Protein AF-A0AAD0MRD7-F1 (afdb_monomer)

Mean predicted aligned error: 8.25 Å

Structure (mmCIF, N/CA/C/O backbone):
data_AF-A0AAD0MRD7-F1
#
_entry.id   AF-A0AAD0MRD7-F1
#
loop_
_atom_site.group_PDB
_atom_site.id
_atom_site.type_symbol
_atom_site.label_atom_id
_atom_site.label_alt_id
_atom_site.label_comp_id
_atom_site.label_asym_id
_atom_site.label_entity_id
_atom_site.label_seq_id
_atom_site.pdbx_PDB_ins_code
_atom_site.Cartn_x
_atom_site.Cartn_y
_atom_site.Cartn_z
_atom_site.occupancy
_atom_site.B_iso_or_equiv
_atom_site.auth_seq_id
_atom_site.auth_comp_id
_atom_site.auth_asym_id
_atom_site.auth_atom_id
_atom_site.pdbx_PDB_model_num
ATOM 1 N N . MET A 1 1 ? 15.773 9.172 -43.096 1.00 46.34 1 MET A N 1
ATOM 2 C CA . MET A 1 1 ? 16.049 9.468 -41.672 1.00 46.34 1 MET A CA 1
ATOM 3 C C . MET A 1 1 ? 15.905 8.166 -40.896 1.00 46.34 1 MET A C 1
ATOM 5 O O . MET A 1 1 ? 14.791 7.687 -40.772 1.00 46.34 1 MET A O 1
ATOM 9 N N . SER A 1 2 ? 17.014 7.548 -40.481 1.00 62.41 2 SER A N 1
ATOM 10 C CA . SER A 1 2 ? 17.024 6.312 -39.681 1.00 62.41 2 SER A CA 1
ATOM 11 C C . SER A 1 2 ? 17.459 6.677 -38.262 1.00 62.41 2 SER A C 1
ATOM 13 O O . SER A 1 2 ? 18.512 7.295 -38.094 1.00 62.41 2 SER A O 1
ATOM 15 N N . ALA A 1 3 ? 16.627 6.397 -37.255 1.00 61.78 3 ALA A N 1
ATOM 1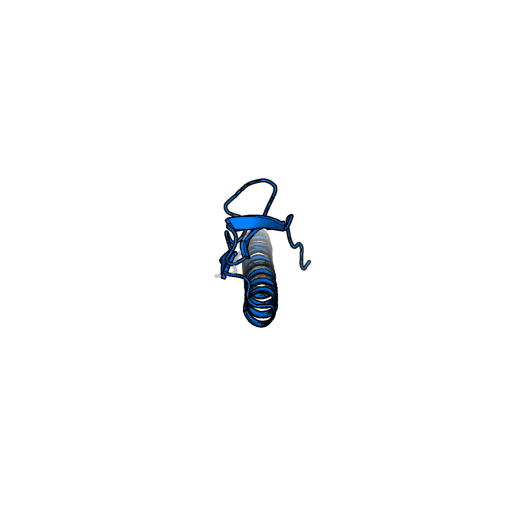6 C CA . ALA A 1 3 ? 17.004 6.597 -35.857 1.00 61.78 3 ALA A CA 1
ATOM 17 C C . ALA A 1 3 ? 18.159 5.643 -35.509 1.00 61.78 3 ALA A C 1
ATOM 19 O O . ALA A 1 3 ? 18.127 4.473 -35.887 1.00 61.78 3 ALA A O 1
ATOM 20 N N . SER A 1 4 ? 19.202 6.136 -34.827 1.00 77.75 4 SER A N 1
ATOM 21 C CA . SER A 1 4 ? 20.360 5.294 -34.502 1.00 77.75 4 SER A CA 1
ATOM 22 C C . SER A 1 4 ? 19.954 4.139 -33.568 1.00 77.75 4 SER A C 1
ATOM 24 O O . SER A 1 4 ? 19.054 4.322 -32.743 1.00 77.75 4 SER A O 1
ATOM 26 N N . PRO A 1 5 ? 20.624 2.971 -33.633 1.00 73.38 5 PRO A N 1
ATOM 27 C CA . PRO A 1 5 ? 20.290 1.803 -32.807 1.00 73.38 5 PRO A CA 1
ATOM 28 C C . PRO A 1 5 ? 20.231 2.105 -31.301 1.00 73.38 5 PRO A C 1
ATOM 30 O O . PRO A 1 5 ? 19.421 1.535 -30.577 1.00 73.38 5 PRO A O 1
ATOM 33 N N . VAL A 1 6 ? 21.048 3.059 -30.841 1.00 75.56 6 VAL A N 1
ATOM 34 C CA . VAL A 1 6 ? 21.088 3.517 -29.445 1.00 75.56 6 VAL A CA 1
ATOM 35 C C . VAL A 1 6 ? 19.797 4.235 -29.049 1.00 75.56 6 VAL A C 1
ATOM 37 O O . VAL A 1 6 ? 19.297 4.025 -27.948 1.00 75.56 6 VAL A O 1
ATOM 40 N N . ARG A 1 7 ? 19.219 5.046 -29.946 1.00 72.81 7 ARG A N 1
ATOM 41 C CA . ARG A 1 7 ? 17.939 5.721 -29.686 1.00 72.81 7 ARG A CA 1
ATOM 42 C C . ARG A 1 7 ? 16.805 4.714 -29.558 1.00 72.81 7 ARG A C 1
ATOM 44 O O . ARG A 1 7 ? 16.025 4.814 -28.625 1.00 72.81 7 ARG A O 1
ATOM 51 N N . PHE A 1 8 ? 16.776 3.706 -30.427 1.00 71.50 8 PHE A N 1
ATOM 52 C CA . PHE A 1 8 ? 15.760 2.656 -30.370 1.00 71.50 8 PHE A CA 1
ATOM 53 C C . PHE A 1 8 ? 15.850 1.823 -29.080 1.00 71.50 8 PHE A C 1
ATOM 55 O O . PHE A 1 8 ? 14.833 1.539 -28.455 1.00 71.50 8 PHE A O 1
ATOM 62 N N . ALA A 1 9 ? 17.064 1.483 -28.633 1.00 66.44 9 ALA A N 1
ATOM 63 C CA . ALA A 1 9 ? 17.268 0.773 -27.370 1.00 66.44 9 ALA A CA 1
ATOM 64 C C . ALA A 1 9 ? 16.837 1.604 -26.146 1.00 66.44 9 ALA A C 1
ATOM 66 O O . ALA A 1 9 ? 16.155 1.076 -25.271 1.00 66.44 9 ALA A O 1
ATOM 67 N N . LEU A 1 10 ? 17.176 2.900 -26.110 1.00 63.59 10 LEU A N 1
ATOM 68 C CA . LEU A 1 10 ? 16.727 3.822 -25.057 1.00 63.59 10 LEU A CA 1
ATOM 69 C C . LEU A 1 10 ? 15.201 3.971 -25.038 1.00 63.59 10 LEU A C 1
ATOM 71 O O . LEU A 1 10 ? 14.595 4.032 -23.975 1.00 63.59 10 LEU A O 1
ATOM 75 N N . GLU A 1 11 ? 14.565 4.002 -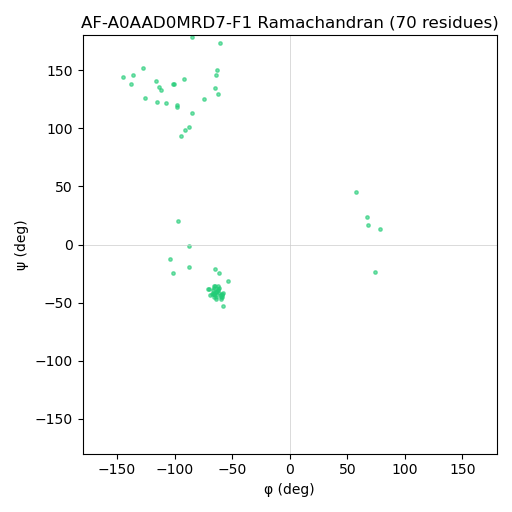26.205 1.00 62.78 11 GLU A N 1
ATOM 76 C CA . GLU A 1 11 ? 13.115 4.160 -26.324 1.00 62.78 11 GLU A CA 1
ATOM 77 C C . GLU A 1 11 ? 12.358 2.912 -25.845 1.00 62.78 11 GLU A C 1
ATOM 79 O O . GLU A 1 11 ? 11.354 3.031 -25.137 1.00 62.78 11 GLU A O 1
ATOM 84 N N . LEU A 1 12 ? 12.889 1.718 -26.140 1.00 60.78 12 LEU A N 1
ATOM 85 C CA . LEU A 1 12 ? 12.405 0.441 -25.603 1.00 60.78 12 LEU A CA 1
ATOM 86 C C . LEU A 1 12 ? 12.603 0.322 -24.083 1.00 60.78 12 LEU A C 1
ATOM 88 O O . LEU A 1 12 ? 11.751 -0.233 -23.391 1.00 60.78 12 LEU A O 1
ATOM 92 N N . ASP A 1 13 ? 13.711 0.839 -23.553 1.00 62.03 13 ASP A N 1
ATOM 93 C CA . ASP A 1 13 ? 13.983 0.853 -22.113 1.00 62.03 13 ASP A CA 1
ATOM 94 C C . ASP A 1 13 ? 13.043 1.820 -21.372 1.00 62.03 13 ASP A C 1
ATOM 96 O O . ASP A 1 13 ? 12.408 1.454 -20.383 1.00 62.03 13 ASP A O 1
ATOM 100 N N . MET A 1 14 ? 12.820 3.015 -21.933 1.00 60.91 14 MET A N 1
ATOM 101 C CA . MET A 1 14 ? 11.839 3.986 -21.431 1.00 60.91 14 MET A CA 1
ATOM 102 C C . MET A 1 14 ? 10.401 3.446 -21.462 1.00 60.91 14 MET A C 1
ATOM 104 O O . MET A 1 14 ? 9.620 3.708 -20.541 1.00 60.91 14 MET A O 1
ATOM 108 N N . THR A 1 15 ? 10.030 2.668 -22.488 1.00 68.12 15 THR A N 1
ATOM 109 C CA . THR A 1 15 ? 8.704 2.023 -22.545 1.00 68.12 15 THR A CA 1
ATOM 110 C C . THR A 1 15 ? 8.566 0.896 -21.524 1.00 68.12 15 THR A C 1
ATOM 112 O O . THR A 1 15 ? 7.513 0.794 -20.889 1.00 68.12 15 THR A O 1
ATOM 115 N N . LYS A 1 16 ? 9.620 0.103 -21.285 1.00 71.00 16 LYS A N 1
ATOM 116 C CA . LYS A 1 16 ? 9.639 -0.914 -20.217 1.00 71.00 16 LYS A CA 1
ATOM 117 C C . LYS A 1 16 ? 9.571 -0.290 -18.826 1.00 71.00 16 LYS A C 1
ATOM 119 O O . LYS A 1 16 ? 8.756 -0.720 -18.014 1.00 71.00 16 LYS A O 1
ATOM 124 N N . GLY A 1 17 ? 10.346 0.763 -18.569 1.00 81.00 17 GLY A N 1
ATOM 125 C CA . GLY A 1 17 ? 10.327 1.491 -17.300 1.00 81.00 17 GLY A CA 1
ATOM 126 C C . GLY A 1 17 ? 8.942 2.053 -16.982 1.00 81.00 17 GLY A C 1
ATOM 127 O O . GLY A 1 17 ? 8.432 1.864 -15.877 1.00 81.00 17 GLY A O 1
ATOM 128 N N . ARG A 1 18 ? 8.276 2.660 -17.973 1.00 83.31 18 ARG A N 1
ATOM 129 C CA . ARG A 1 18 ? 6.891 3.129 -17.824 1.00 83.31 18 ARG A CA 1
ATOM 130 C C . ARG A 1 18 ? 5.913 1.979 -17.577 1.00 83.31 18 ARG A C 1
ATOM 132 O O . ARG A 1 18 ? 5.066 2.102 -16.697 1.00 83.31 18 ARG A O 1
ATOM 139 N N . SER A 1 19 ? 6.016 0.882 -18.328 1.00 86.00 19 SER A N 1
ATOM 140 C CA . SER A 1 19 ? 5.141 -0.285 -18.153 1.00 86.00 19 SER A CA 1
ATOM 141 C C . SER A 1 19 ? 5.265 -0.870 -16.746 1.00 86.00 19 SER A C 1
ATOM 143 O O . SER A 1 19 ? 4.255 -1.069 -16.079 1.00 86.00 19 SER A O 1
ATOM 145 N N . ASN A 1 20 ? 6.490 -1.060 -16.252 1.00 84.44 20 ASN A N 1
ATOM 146 C CA . ASN A 1 20 ? 6.728 -1.578 -14.905 1.00 84.44 20 ASN A CA 1
ATOM 147 C C . ASN A 1 20 ? 6.167 -0.639 -13.831 1.00 84.44 20 ASN A C 1
ATOM 149 O O . ASN A 1 20 ? 5.558 -1.098 -12.870 1.00 84.44 20 ASN A O 1
ATOM 153 N N . LYS A 1 21 ? 6.294 0.683 -14.013 1.00 84.62 21 LYS A N 1
ATOM 154 C CA . LYS A 1 21 ? 5.687 1.665 -13.102 1.00 84.62 21 LYS A CA 1
ATOM 155 C C . LYS A 1 21 ? 4.160 1.587 -13.086 1.00 84.62 21 LYS A C 1
ATOM 157 O O . LYS A 1 21 ? 3.573 1.676 -12.013 1.00 84.62 21 LYS A O 1
ATOM 162 N N . LEU A 1 22 ? 3.522 1.390 -14.242 1.00 87.25 22 LEU A N 1
ATOM 163 C CA . LEU A 1 22 ? 2.068 1.215 -14.323 1.00 87.25 22 LEU A CA 1
ATOM 164 C C . LEU A 1 22 ? 1.612 -0.087 -13.655 1.00 87.25 22 LEU A C 1
ATOM 166 O O . LEU A 1 22 ? 0.617 -0.070 -12.933 1.00 87.25 22 LEU A O 1
ATOM 170 N N . VAL A 1 23 ? 2.338 -1.193 -13.849 1.00 87.94 23 VAL A N 1
ATOM 171 C CA . VAL A 1 23 ? 2.028 -2.471 -13.186 1.00 87.94 23 VAL A CA 1
ATOM 172 C C . VAL A 1 23 ? 2.195 -2.353 -11.671 1.00 87.94 23 VAL A C 1
ATOM 174 O O . VAL A 1 23 ? 1.285 -2.738 -10.940 1.00 87.94 23 VAL A O 1
ATOM 177 N N . GLY A 1 24 ? 3.299 -1.765 -11.201 1.00 87.62 24 GLY A N 1
ATOM 178 C CA . GLY A 1 24 ? 3.549 -1.539 -9.775 1.00 87.6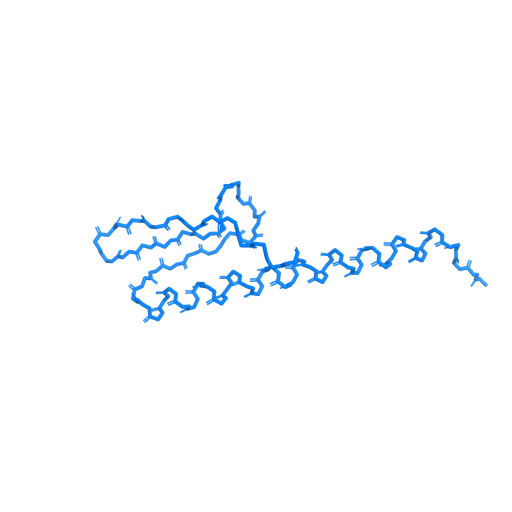2 24 GLY A CA 1
ATOM 179 C C . GLY A 1 24 ? 2.447 -0.707 -9.118 1.00 87.62 24 GLY A C 1
ATOM 180 O O . GLY A 1 24 ? 1.813 -1.171 -8.174 1.00 87.62 24 GLY A O 1
ATOM 181 N N . ALA A 1 25 ? 2.126 0.460 -9.690 1.00 87.69 25 ALA A N 1
ATOM 182 C CA . ALA A 1 25 ? 1.045 1.310 -9.190 1.00 87.69 25 ALA A CA 1
ATOM 183 C C . ALA A 1 25 ? -0.309 0.579 -9.176 1.00 87.69 25 ALA A C 1
ATOM 185 O O . ALA A 1 25 ? -1.053 0.671 -8.204 1.00 87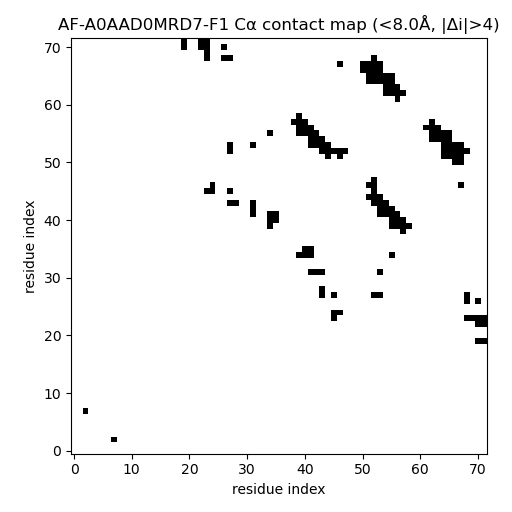.69 25 ALA A O 1
ATOM 186 N N . THR A 1 26 ? -0.620 -0.188 -10.228 1.00 91.38 26 THR A N 1
ATOM 187 C CA . THR A 1 26 ? -1.853 -0.993 -10.286 1.00 91.38 26 THR A CA 1
ATOM 188 C C . THR A 1 26 ? -1.917 -1.999 -9.136 1.00 91.38 26 THR A C 1
ATOM 190 O O . THR A 1 26 ? -2.957 -2.140 -8.496 1.00 91.38 26 THR A O 1
ATOM 193 N N . GLY A 1 27 ? -0.804 -2.674 -8.847 1.00 90.50 27 GLY A N 1
ATOM 194 C CA . GLY A 1 27 ? -0.690 -3.607 -7.731 1.00 90.50 27 GLY A CA 1
ATOM 195 C C . GLY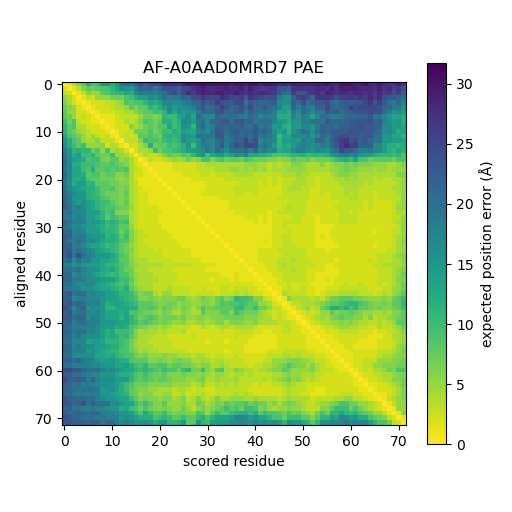 A 1 27 ? -0.953 -2.967 -6.373 1.00 90.50 27 GLY A C 1
ATOM 196 O O . GLY A 1 27 ? -1.720 -3.509 -5.579 1.00 90.50 27 GLY A O 1
ATOM 197 N N . GLU A 1 28 ? -0.371 -1.794 -6.124 1.00 92.00 28 GLU A N 1
ATOM 198 C CA . GLU A 1 28 ? -0.595 -1.052 -4.881 1.00 92.00 28 GLU A CA 1
ATOM 199 C C . GLU A 1 28 ? -2.073 -0.677 -4.690 1.00 92.00 28 GLU A C 1
ATOM 201 O O . GLU A 1 28 ? -2.629 -0.888 -3.611 1.00 92.00 28 GLU A O 1
ATOM 206 N N . TYR A 1 29 ? -2.746 -0.201 -5.744 1.00 93.56 29 TYR A N 1
ATOM 207 C CA . TYR A 1 29 ? -4.177 0.116 -5.679 1.00 93.56 29 TYR A CA 1
ATOM 208 C C . TYR A 1 29 ? -5.058 -1.117 -5.446 1.00 93.56 29 TYR A C 1
ATOM 210 O O . TYR A 1 29 ? -6.049 -1.024 -4.722 1.00 93.56 29 TYR A O 1
ATOM 218 N N . LEU A 1 30 ? -4.708 -2.278 -6.011 1.00 94.69 30 LEU A N 1
ATOM 219 C CA . LEU A 1 30 ? -5.424 -3.529 -5.736 1.00 94.69 30 LEU A CA 1
ATOM 220 C C . LEU A 1 30 ? -5.292 -3.945 -4.268 1.00 94.69 30 LEU A C 1
ATOM 222 O O . LEU A 1 30 ? -6.274 -4.370 -3.660 1.00 94.69 30 LEU A O 1
ATOM 226 N N . VAL A 1 31 ? -4.103 -3.786 -3.681 1.00 94.38 31 VAL A N 1
ATOM 227 C CA . VAL A 1 31 ? -3.904 -4.048 -2.251 1.00 94.38 31 VAL A CA 1
ATOM 228 C C . VAL A 1 31 ? -4.696 -3.054 -1.403 1.00 94.38 31 VAL A C 1
ATOM 230 O O . VAL A 1 31 ? -5.370 -3.477 -0.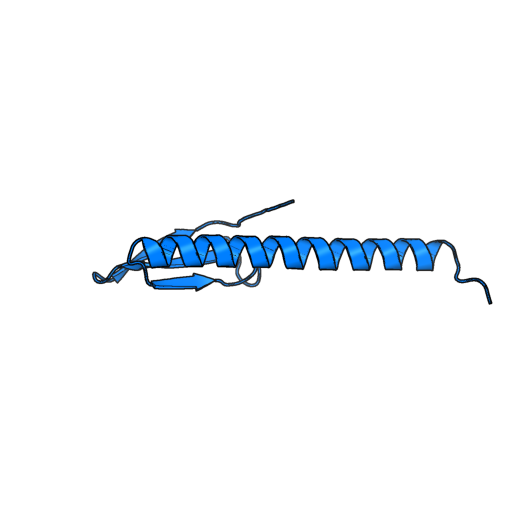468 1.00 94.38 31 VAL A O 1
ATOM 233 N N . ALA A 1 32 ? -4.704 -1.764 -1.747 1.00 94.56 32 ALA A N 1
ATOM 234 C CA . ALA A 1 32 ? -5.530 -0.779 -1.048 1.00 94.56 32 ALA A CA 1
ATOM 235 C C . ALA A 1 32 ? -7.029 -1.119 -1.110 1.00 94.56 32 ALA A C 1
ATOM 237 O O . ALA A 1 32 ? -7.708 -1.065 -0.087 1.00 94.56 32 ALA A O 1
ATOM 238 N N . ALA A 1 33 ? -7.532 -1.550 -2.271 1.00 96.31 33 ALA A N 1
ATOM 239 C CA . ALA A 1 33 ? -8.919 -1.989 -2.422 1.00 96.31 33 ALA A CA 1
ATOM 240 C C . ALA A 1 33 ? -9.247 -3.198 -1.528 1.00 96.31 33 ALA A C 1
ATOM 242 O O . ALA A 1 33 ? -10.301 -3.238 -0.891 1.00 96.31 33 ALA A O 1
ATOM 243 N N . GLU A 1 34 ? -8.335 -4.167 -1.435 1.00 96.62 34 GLU A N 1
ATOM 244 C CA . GLU A 1 34 ? -8.485 -5.324 -0.550 1.00 96.62 34 GLU A CA 1
ATOM 245 C C . GLU A 1 34 ? -8.471 -4.930 0.936 1.00 96.62 34 GLU A C 1
ATOM 247 O O . GLU A 1 34 ? -9.217 -5.507 1.725 1.00 96.62 34 GLU A O 1
ATOM 252 N N . LEU A 1 35 ? -7.674 -3.934 1.332 1.00 96.19 35 LEU A N 1
ATOM 253 C CA . LEU A 1 35 ? -7.679 -3.403 2.701 1.00 96.19 35 LEU A CA 1
ATOM 254 C C . LEU A 1 35 ? -8.995 -2.688 3.015 1.00 96.19 35 LEU A C 1
ATOM 256 O O . LEU A 1 35 ? -9.582 -2.938 4.064 1.00 96.19 35 LEU A O 1
ATOM 260 N N . SER A 1 36 ? -9.518 -1.886 2.087 1.00 95.31 36 SER A N 1
ATOM 261 C CA . SER A 1 36 ? -10.836 -1.261 2.242 1.00 95.31 36 SER A CA 1
ATOM 262 C C . SER A 1 36 ? -11.967 -2.283 2.330 1.00 95.31 36 SER A C 1
ATOM 264 O O . SER A 1 36 ? -12.884 -2.109 3.128 1.00 95.31 36 SER A O 1
ATOM 266 N N . ARG A 1 37 ? -11.879 -3.402 1.597 1.00 97.00 37 ARG A N 1
ATOM 267 C CA . ARG A 1 37 ? -12.812 -4.536 1.744 1.00 97.00 37 ARG A CA 1
ATOM 268 C C . ARG A 1 37 ? -12.769 -5.159 3.147 1.00 97.00 37 ARG A C 1
ATOM 270 O O . ARG A 1 37 ? -13.738 -5.786 3.561 1.00 97.00 37 ARG A O 1
ATOM 277 N N . ARG A 1 38 ? -11.652 -5.010 3.861 1.00 96.06 38 ARG A N 1
ATOM 278 C CA . ARG A 1 38 ? -11.438 -5.473 5.242 1.00 96.06 38 ARG A CA 1
ATOM 279 C C . ARG A 1 38 ? -11.670 -4.372 6.278 1.00 96.06 38 ARG A C 1
ATOM 281 O O . ARG A 1 38 ? -11.160 -4.488 7.385 1.00 96.06 38 ARG A O 1
ATOM 288 N N . GLU A 1 39 ? -12.403 -3.321 5.910 1.00 95.75 39 GLU A N 1
ATOM 289 C CA . GLU A 1 39 ? -12.782 -2.217 6.804 1.00 95.75 39 GLU A CA 1
ATOM 290 C C . GLU A 1 39 ? -11.593 -1.357 7.271 1.00 95.75 39 GLU A C 1
ATOM 292 O O . GLU A 1 39 ? -11.668 -0.659 8.279 1.00 95.75 39 GLU A O 1
ATOM 297 N N . LEU A 1 40 ? -10.494 -1.356 6.507 1.00 97.25 40 LEU A N 1
ATOM 298 C CA . LEU A 1 40 ? -9.341 -0.490 6.751 1.00 97.25 40 LEU A CA 1
ATOM 299 C C . LEU A 1 40 ? -9.350 0.722 5.813 1.00 97.25 40 LEU A C 1
ATOM 301 O O . LEU A 1 40 ? -9.566 0.607 4.603 1.00 97.25 40 LEU A O 1
ATOM 305 N N . ILE A 1 41 ? -9.018 1.893 6.350 1.00 95.50 41 ILE A N 1
ATOM 306 C CA . ILE A 1 41 ? -8.771 3.096 5.551 1.00 95.50 41 ILE A CA 1
ATOM 307 C C . ILE A 1 41 ? -7.316 3.050 5.094 1.00 95.50 41 ILE A C 1
ATOM 309 O O . ILE A 1 41 ? -6.413 3.134 5.924 1.00 95.50 41 ILE A O 1
ATOM 313 N N . ALA A 1 42 ? -7.085 2.903 3.788 1.00 95.75 42 ALA A N 1
ATOM 314 C CA . ALA A 1 42 ? -5.754 2.749 3.208 1.00 95.75 42 ALA A CA 1
ATOM 315 C C . ALA A 1 42 ? -5.384 3.911 2.274 1.00 95.75 42 ALA A C 1
ATOM 317 O O . ALA A 1 42 ? -6.203 4.368 1.480 1.00 95.75 42 ALA A O 1
ATOM 318 N N . THR A 1 43 ? -4.120 4.333 2.333 1.00 93.75 43 THR A N 1
ATOM 319 C CA . THR A 1 43 ? -3.509 5.330 1.446 1.00 93.75 43 THR A CA 1
ATOM 320 C C . THR A 1 43 ? -2.254 4.740 0.815 1.00 93.75 43 THR A C 1
ATOM 322 O O . THR A 1 43 ? -1.358 4.272 1.521 1.00 93.75 43 THR A O 1
ATOM 325 N N . THR A 1 44 ? -2.181 4.782 -0.514 1.00 93.00 44 THR A N 1
ATOM 326 C CA . THR A 1 44 ? -1.022 4.344 -1.305 1.00 93.00 44 THR A CA 1
ATOM 327 C C . THR A 1 44 ? -0.061 5.504 -1.563 1.00 93.00 44 THR A C 1
ATOM 329 O O . THR A 1 44 ? -0.503 6.613 -1.870 1.00 93.00 44 THR A O 1
ATOM 332 N N . PHE A 1 45 ? 1.244 5.243 -1.540 1.00 88.25 45 PHE A N 1
ATOM 333 C CA . PHE A 1 45 ? 2.298 6.213 -1.845 1.00 88.25 45 PHE A CA 1
ATOM 334 C C . PHE A 1 45 ? 2.925 6.020 -3.229 1.00 88.25 45 PHE A C 1
ATOM 336 O O . PHE A 1 45 ? 3.602 6.934 -3.705 1.00 88.25 45 PHE A O 1
ATOM 343 N N . THR A 1 46 ? 2.683 4.906 -3.930 1.00 80.44 46 THR A N 1
ATOM 344 C CA . THR A 1 46 ? 3.083 4.687 -5.337 1.00 80.44 46 THR A CA 1
ATOM 345 C C . THR A 1 46 ? 4.582 4.828 -5.581 1.00 80.44 46 THR A C 1
ATOM 347 O O . THR A 1 46 ? 5.026 5.501 -6.511 1.00 80.44 46 THR A O 1
ATOM 350 N N . GLY A 1 47 ? 5.383 4.233 -4.695 1.00 71.00 47 GLY A N 1
ATOM 351 C CA . GLY A 1 47 ? 6.845 4.271 -4.763 1.00 71.00 47 GLY A CA 1
ATOM 352 C C . GLY A 1 47 ? 7.483 5.644 -4.506 1.00 71.00 47 GLY A C 1
ATOM 353 O O . GLY A 1 47 ? 8.649 5.835 -4.855 1.00 71.00 47 GLY A O 1
ATOM 354 N N . ASN A 1 48 ? 6.746 6.598 -3.922 1.00 77.06 48 ASN A N 1
ATOM 355 C CA . ASN A 1 48 ? 7.276 7.918 -3.553 1.00 77.06 48 ASN A CA 1
ATOM 356 C C . ASN A 1 48 ? 7.909 7.953 -2.153 1.00 77.06 48 ASN A C 1
AT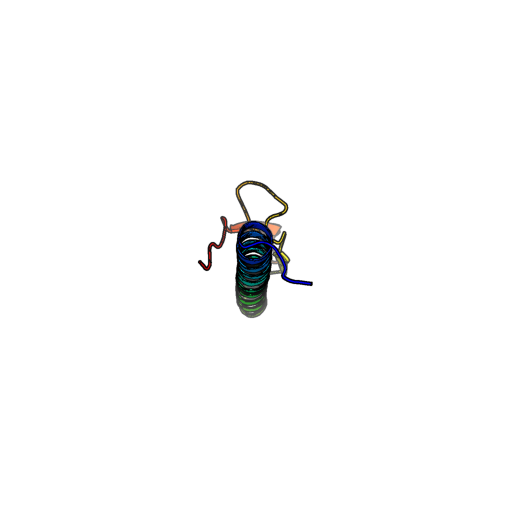OM 358 O O . 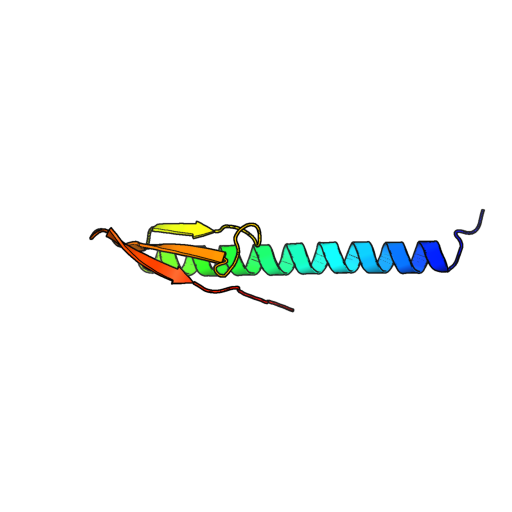ASN A 1 48 ? 8.674 8.870 -1.856 1.00 77.06 48 ASN A O 1
ATOM 362 N N . VAL A 1 49 ? 7.588 6.984 -1.291 1.00 81.44 49 VAL A N 1
ATOM 363 C CA . VAL A 1 49 ? 8.056 6.936 0.099 1.00 81.44 49 VAL A CA 1
ATOM 364 C C . VAL A 1 49 ? 8.986 5.734 0.301 1.00 81.44 49 VAL A C 1
ATOM 366 O O . VAL A 1 49 ? 8.693 4.645 -0.189 1.00 81.44 49 VAL A O 1
ATOM 369 N N . PRO A 1 50 ? 10.127 5.901 0.996 1.00 79.06 50 PRO A N 1
ATOM 370 C CA . PRO A 1 50 ? 10.994 4.780 1.336 1.00 79.06 50 PRO A CA 1
ATOM 371 C C . PRO A 1 50 ? 10.314 3.773 2.274 1.00 79.06 50 PRO A C 1
ATOM 373 O O . PRO A 1 50 ? 9.612 4.153 3.206 1.00 79.06 50 PRO A O 1
ATOM 376 N N . HIS A 1 51 ? 10.643 2.491 2.096 1.00 82.94 51 HIS A N 1
ATOM 377 C CA . HIS A 1 51 ? 10.342 1.365 2.998 1.00 82.94 51 HIS A CA 1
ATOM 378 C C . HIS A 1 51 ? 8.900 0.850 3.035 1.00 82.94 51 HIS A C 1
ATOM 380 O O . HIS A 1 51 ? 8.712 -0.318 3.376 1.00 82.94 51 HIS A O 1
ATOM 386 N N . TYR A 1 52 ? 7.907 1.655 2.676 1.00 87.50 52 TYR A N 1
ATOM 387 C CA . TYR A 1 52 ? 6.518 1.219 2.603 1.00 87.50 52 TYR A CA 1
ATOM 388 C C . TYR A 1 52 ? 5.787 1.908 1.462 1.00 87.50 52 TYR A C 1
ATOM 390 O O . TYR A 1 52 ? 5.999 3.087 1.182 1.00 87.50 52 TYR A O 1
ATOM 398 N N . ASP A 1 53 ? 4.889 1.154 0.843 1.00 89.38 53 ASP A N 1
ATOM 399 C CA . ASP A 1 53 ? 4.093 1.639 -0.277 1.00 89.38 53 ASP A CA 1
ATOM 400 C C . ASP A 1 53 ? 2.676 2.002 0.176 1.00 89.38 53 ASP A C 1
ATOM 402 O O . ASP A 1 53 ? 2.031 2.837 -0.450 1.00 89.38 53 ASP A O 1
ATOM 406 N N . ILE A 1 54 ? 2.182 1.422 1.278 1.00 93.12 54 ILE A N 1
ATOM 407 C CA . ILE A 1 54 ? 0.811 1.638 1.757 1.00 93.12 54 ILE A CA 1
ATOM 408 C C . ILE A 1 54 ? 0.803 1.804 3.275 1.00 93.12 54 ILE A C 1
ATOM 410 O O . ILE A 1 54 ? 1.457 1.055 4.004 1.00 93.12 54 ILE A O 1
ATOM 414 N N . VAL A 1 55 ? 0.009 2.762 3.746 1.00 94.81 55 VAL A N 1
ATOM 415 C CA . VAL A 1 55 ? -0.407 2.868 5.149 1.00 94.81 55 VAL A CA 1
ATOM 416 C C . VAL A 1 55 ? -1.895 2.584 5.220 1.00 94.81 55 VAL A C 1
ATOM 418 O O . VAL A 1 55 ? -2.667 3.149 4.447 1.00 94.81 55 VAL A O 1
ATOM 421 N N . ALA A 1 56 ? -2.297 1.735 6.157 1.00 96.50 56 ALA A N 1
ATOM 422 C CA . ALA A 1 56 ? -3.692 1.479 6.466 1.00 96.50 56 ALA A CA 1
ATOM 423 C C . ALA A 1 56 ? -3.966 1.662 7.958 1.00 96.50 56 ALA A C 1
ATOM 425 O O . ALA A 1 56 ? -3.071 1.470 8.777 1.00 96.50 56 ALA A O 1
ATOM 426 N N . SER A 1 57 ? -5.194 2.034 8.305 1.00 97.50 57 SER A N 1
ATOM 427 C CA . SER A 1 57 ? -5.639 2.167 9.691 1.00 97.50 57 SER A CA 1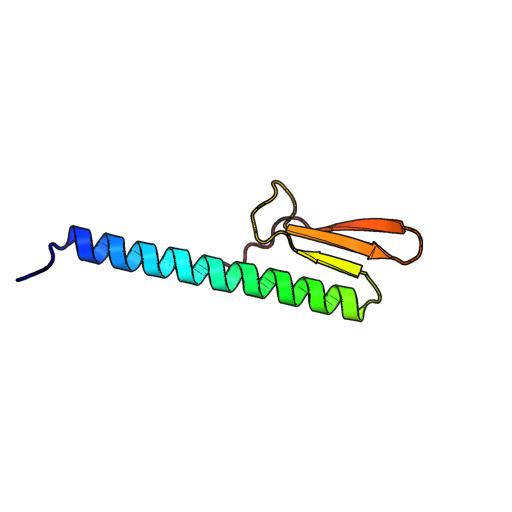
ATOM 428 C C . SER A 1 57 ? -7.021 1.565 9.880 1.00 97.50 57 SER A C 1
ATOM 430 O O . SER A 1 57 ? -7.865 1.665 8.987 1.00 97.50 57 SER A O 1
ATOM 432 N N . ASP A 1 58 ? -7.248 0.982 11.053 1.00 95.19 58 ASP A N 1
ATOM 433 C CA . ASP A 1 58 ? -8.588 0.641 11.527 1.00 95.19 58 ASP A CA 1
ATOM 434 C C . ASP A 1 58 ? -9.267 1.843 12.212 1.00 95.19 58 ASP A C 1
ATOM 436 O O . ASP A 1 58 ? -8.682 2.926 12.350 1.00 95.19 58 ASP A O 1
ATOM 440 N N . GLU A 1 59 ? -10.508 1.638 12.651 1.00 93.25 59 GLU A N 1
ATOM 441 C CA . GLU A 1 59 ? -11.315 2.617 13.391 1.00 93.25 59 GLU A CA 1
ATOM 442 C C . GLU A 1 59 ? -10.751 2.984 14.775 1.00 93.25 59 GLU A C 1
ATOM 444 O O . GLU A 1 59 ? -11.051 4.055 15.301 1.00 93.25 59 GLU A O 1
ATOM 449 N N . ASN A 1 60 ? -9.902 2.129 15.350 1.00 94.44 60 ASN A N 1
ATOM 450 C CA . ASN A 1 60 ? -9.267 2.338 16.651 1.00 94.44 60 ASN A CA 1
ATOM 451 C C . ASN A 1 60 ? -7.952 3.126 16.533 1.00 94.44 60 ASN A C 1
ATOM 453 O O . ASN A 1 60 ? -7.296 3.396 17.541 1.00 94.44 60 ASN A O 1
ATOM 457 N N . GLY A 1 61 ? -7.553 3.494 15.311 1.00 88.94 61 GLY A N 1
ATOM 458 C CA . GLY A 1 61 ? -6.302 4.191 15.030 1.00 88.94 61 GLY A CA 1
ATOM 459 C C . GLY A 1 61 ? -5.074 3.278 15.022 1.00 88.94 61 GLY A C 1
ATOM 460 O O . GLY A 1 61 ? -3.948 3.779 15.049 1.00 88.94 61 GLY A O 1
ATOM 461 N N . GLN A 1 62 ? -5.254 1.953 14.990 1.00 92.69 62 GLN A N 1
ATOM 462 C CA . GLN A 1 62 ? -4.147 1.017 14.822 1.00 92.69 62 GLN A CA 1
ATOM 463 C C . GLN A 1 62 ? -3.676 1.046 13.373 1.00 92.69 62 GLN A C 1
ATOM 465 O O . GLN A 1 62 ? -4.456 0.821 12.448 1.00 92.69 62 GLN A O 1
ATOM 470 N N . GLN A 1 63 ? -2.382 1.299 13.184 1.00 93.00 63 GLN A N 1
ATOM 471 C CA . GLN A 1 63 ? -1.788 1.460 11.863 1.00 93.00 63 GLN A CA 1
ATOM 472 C C . GLN A 1 63 ? -1.052 0.199 11.409 1.00 93.00 63 GLN A C 1
ATOM 474 O O . GLN A 1 63 ? -0.284 -0.404 12.158 1.00 93.00 63 GLN A O 1
ATOM 479 N N . LEU A 1 64 ? -1.235 -0.146 10.137 1.00 91.75 64 LEU A N 1
ATOM 480 C CA . LEU A 1 64 ? -0.496 -1.175 9.423 1.00 91.75 64 LEU A CA 1
ATOM 481 C C . LEU A 1 64 ? 0.313 -0.526 8.297 1.00 91.75 64 LEU A C 1
ATOM 483 O O . LEU A 1 64 ? -0.238 0.125 7.409 1.00 91.75 64 LEU A O 1
ATOM 487 N N . LEU A 1 65 ? 1.626 -0.740 8.324 1.00 91.88 65 LEU A N 1
ATOM 488 C CA . LEU A 1 65 ? 2.554 -0.327 7.274 1.00 91.88 65 LEU A CA 1
ATOM 489 C C . LEU A 1 65 ? 2.833 -1.525 6.370 1.00 91.88 65 LEU A C 1
ATOM 491 O O . LEU A 1 65 ? 3.370 -2.536 6.826 1.00 91.88 65 LEU A O 1
ATOM 495 N N . ILE A 1 66 ? 2.481 -1.417 5.091 1.00 89.50 66 ILE A N 1
ATOM 496 C CA . ILE A 1 66 ? 2.773 -2.455 4.103 1.00 89.50 66 ILE A CA 1
ATOM 497 C C . ILE A 1 66 ? 4.031 -2.057 3.343 1.00 89.50 66 ILE A C 1
ATOM 499 O O . ILE A 1 66 ? 4.085 -1.009 2.696 1.00 89.50 66 ILE A O 1
ATOM 503 N N . GLY A 1 67 ? 5.043 -2.920 3.446 1.00 85.31 67 GLY A N 1
ATOM 504 C CA . GLY A 1 67 ? 6.316 -2.777 2.749 1.00 85.31 67 GLY A CA 1
ATOM 505 C C . GLY A 1 67 ? 6.166 -2.769 1.229 1.00 85.31 67 GLY A C 1
ATOM 506 O O . GLY A 1 67 ? 5.083 -3.002 0.692 1.00 85.31 67 GLY A O 1
ATOM 507 N N . SER A 1 68 ? 7.270 -2.513 0.531 1.00 80.44 68 SER A N 1
ATOM 508 C CA . SER A 1 68 ? 7.186 -2.297 -0.908 1.00 80.44 68 SER A CA 1
ATOM 509 C C . SER A 1 68 ? 6.668 -3.501 -1.700 1.00 80.44 68 SER A C 1
ATOM 511 O O . SER A 1 68 ? 7.187 -4.615 -1.594 1.00 80.44 68 SER A O 1
ATOM 513 N N . ILE A 1 69 ? 5.673 -3.248 -2.546 1.00 76.44 69 ILE A N 1
ATOM 514 C CA . ILE A 1 69 ? 5.047 -4.195 -3.456 1.00 76.44 69 ILE A CA 1
ATOM 515 C C . ILE A 1 69 ? 5.796 -4.120 -4.788 1.00 76.44 69 ILE A C 1
ATOM 517 O O . ILE A 1 69 ? 5.550 -3.265 -5.636 1.00 76.44 69 ILE A O 1
ATOM 521 N N . LYS A 1 70 ? 6.721 -5.058 -5.001 1.00 69.94 70 LYS A N 1
ATOM 522 C CA . LYS A 1 70 ? 7.380 -5.241 -6.300 1.00 69.94 70 LYS A CA 1
ATOM 523 C C . LYS A 1 70 ? 6.656 -6.302 -7.114 1.00 69.94 70 LYS A C 1
ATOM 525 O O . LYS A 1 70 ? 6.937 -7.493 -7.000 1.00 69.94 70 LYS A O 1
ATOM 530 N N . LEU A 1 71 ? 5.723 -5.854 -7.945 1.00 62.72 71 LEU A N 1
ATOM 531 C CA . LEU A 1 71 ? 5.246 -6.631 -9.081 1.00 62.72 71 LEU A CA 1
ATOM 532 C C . LEU A 1 71 ? 6.174 -6.326 -10.263 1.00 62.72 71 LEU A C 1
ATOM 534 O O . LEU A 1 71 ? 6.002 -5.295 -10.910 1.00 62.72 71 LEU A O 1
ATOM 538 N N . LEU A 1 72 ? 7.106 -7.256 -10.525 1.00 54.72 72 LEU A N 1
ATOM 539 C CA . LEU A 1 72 ? 8.124 -7.268 -11.598 1.00 54.72 72 LEU A CA 1
ATOM 540 C C . LEU A 1 72 ? 9.456 -6.562 -11.284 1.00 54.72 72 LEU A C 1
ATOM 542 O O . LEU A 1 72 ? 9.465 -5.386 -10.857 1.00 54.72 72 LEU A O 1
#

Sequence (72 aa):
MSASPVRFALELDMTKGRSNKLVGATGEYLVAAELSRRELIATTFTGNVPHYDIVASDENGQQLLIGSIKLL

Foldseek 3Di:
DDDDPVVVVVVVVVVVVVVQLVVQQVVQVVVCVVCVVVQWRKDAPSPVDPFAGMWIAHPVRDIDGHGGDRPD

Solvent-accessible surface area (backbone atoms only — not comparable to full-atom values): 4158 Å² total; per-residue (Å²): 141,80,81,54,72,68,57,56,52,51,51,54,48,54,50,50,54,51,50,46,51,52,48,24,43,51,50,51,52,53,51,37,52,53,38,42,75,69,68,24,57,55,49,74,48,72,78,74,45,86,79,33,27,35,44,30,28,44,93,87,68,54,73,47,78,39,53,69,70,78,57,127

Nearest PDB structures (foldseek):
  2wcz-assembly1_B  TM=7.992E-01  e=6.958E-01  Archaeoglobus fulgidus
  2f4q-assembly1_A  TM=6.112E-01  e=4.231E+00  Deinococcus radiodurans
  8t9d-assembly1_V  TM=4.118E-01  e=2.833E+00  Homo sapiens
  2rve-assembly1_A  TM=5.373E-01  e=7.722E+00  Escherichia coli

pLDDT: mean 83.41, std 12.59, range [46.34, 97.5]

Radius of gyration: 17.31 Å; Cα contacts (8 Å, |Δi|>4): 83; chains: 1; bounding box: 34×17×58 Å

Secondary structure (DSSP, 8-state):
----HHHHHHHHHHHHHHHHHHHHHHHHHHHHHHHHHTT-EEEE-TT-SSSEEEEEE-TT--EEEEEP----